Protein AF-A0A937Q836-F1 (afdb_monomer_lite)

Foldseek 3Di:
DDDQDQQDQPPVPPRHRNVVPVVVVVVPPDPPDPPPPPDDDPQDPLNVLLVVLVVCLVVVVLVVSLVSLVVCCVVPVLDLSSLQSNLSSCVSVLVLQRNLVSLVVSLVSLVVDPPHDPVNSVVSNVSSVVSVPPD

Secondary structure (DSSP, 8-state):
-PPPPTTSBPTTS-SSBGGGTHHHHHGGGS--------------HHHHHHHHHHHHHHTT-HHHHHHHHHHHHHH-TTSSHHHHHHHHHHHHTT-HHHHHHHHHHHHHHHHHSTT--HHHHHHHHHHHHHHHH--

Radius of gyration: 26.33 Å; chains: 1; bounding box: 64×58×45 Å

Sequence (135 aa):
MAKIGRNAPCPCGSGKKYKKCCLSSQQGNRPASVKKQRFIPVFTDLDQLSNSVVDLIKQKNLDEAEAVSRRLLAEYPDQIDGLNRLAMVYEARGEKRKAAEHYRKAYRFAMSNEGFDQASADWFLSEAKRMESEK

pLDDT: mean 88.6, std 14.24, range [50.81, 98.75]

Structure (mmCIF, N/CA/C/O backbone):
data_AF-A0A937Q836-F1
#
_entry.id   AF-A0A937Q836-F1
#
loop_
_atom_site.group_PDB
_atom_site.id
_atom_site.type_symbol
_atom_site.label_atom_id
_atom_site.label_alt_id
_atom_site.label_comp_id
_atom_site.label_asym_id
_atom_site.label_entity_id
_atom_site.label_seq_id
_atom_site.pdbx_PDB_ins_code
_atom_site.Cartn_x
_atom_site.Cartn_y
_atom_site.Cart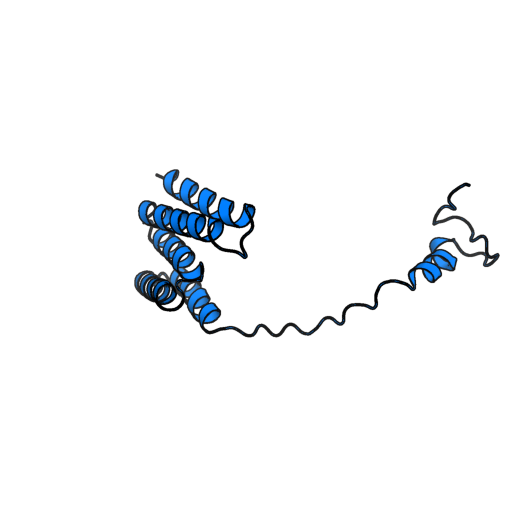n_z
_atom_site.occupancy
_atom_site.B_iso_or_equiv
_atom_site.auth_seq_id
_atom_site.auth_comp_id
_atom_site.auth_asym_id
_atom_site.auth_atom_id
_atom_site.pdbx_PDB_model_num
ATOM 1 N N . MET A 1 1 ? 47.262 31.375 -7.398 1.00 50.81 1 MET A N 1
ATOM 2 C CA . MET A 1 1 ? 46.746 32.108 -8.582 1.00 50.81 1 MET A CA 1
ATOM 3 C C . MET A 1 1 ? 45.316 32.559 -8.308 1.00 50.81 1 MET A C 1
ATOM 5 O O . MET A 1 1 ? 44.511 31.745 -7.868 1.00 50.81 1 MET A O 1
ATOM 9 N N . ALA A 1 2 ? 45.014 33.849 -8.480 1.00 59.31 2 ALA A N 1
ATOM 10 C CA . ALA A 1 2 ? 43.705 34.421 -8.155 1.00 59.31 2 ALA A CA 1
ATOM 11 C C . ALA A 1 2 ? 42.621 33.929 -9.132 1.00 59.31 2 ALA A C 1
ATOM 13 O O . ALA A 1 2 ? 42.798 33.994 -10.348 1.00 59.31 2 ALA A O 1
ATOM 14 N N . LYS A 1 3 ? 41.491 33.432 -8.614 1.00 72.12 3 LYS A N 1
ATOM 15 C CA . LYS A 1 3 ? 40.339 33.048 -9.443 1.00 72.12 3 LYS A CA 1
ATOM 16 C C . LYS A 1 3 ? 39.704 34.315 -10.021 1.00 72.12 3 LYS A C 1
ATOM 18 O O . LYS A 1 3 ? 39.239 35.168 -9.269 1.00 72.12 3 LYS A O 1
ATOM 23 N N . ILE A 1 4 ? 39.659 34.431 -11.348 1.00 80.62 4 ILE A N 1
ATOM 24 C CA . ILE A 1 4 ? 38.979 35.539 -12.031 1.00 80.62 4 ILE A CA 1
ATOM 25 C C . ILE A 1 4 ? 37.491 35.519 -11.667 1.00 80.62 4 ILE A C 1
ATOM 27 O O . ILE A 1 4 ? 36.786 34.529 -11.881 1.00 80.62 4 ILE A O 1
ATOM 31 N N . GLY A 1 5 ? 37.003 36.628 -11.109 1.00 83.88 5 GLY A N 1
ATOM 32 C CA . GLY A 1 5 ? 35.599 36.782 -10.745 1.00 83.88 5 GLY A CA 1
ATOM 33 C C . GLY A 1 5 ? 34.688 36.736 -11.976 1.00 83.88 5 GLY A C 1
ATOM 34 O O . GLY A 1 5 ? 34.972 37.346 -13.003 1.00 83.88 5 GLY A O 1
ATOM 35 N N . ARG A 1 6 ? 33.535 36.063 -11.873 1.00 86.25 6 ARG A N 1
ATOM 36 C CA . ARG A 1 6 ? 32.574 35.880 -12.986 1.00 86.25 6 ARG A CA 1
ATOM 37 C C . ARG A 1 6 ? 32.145 37.184 -13.680 1.00 86.25 6 ARG A C 1
ATOM 39 O O . ARG A 1 6 ? 31.827 37.169 -14.867 1.00 86.25 6 ARG A O 1
ATOM 46 N N . ASN A 1 7 ? 32.100 38.302 -12.960 1.00 88.19 7 ASN A N 1
ATOM 47 C CA . ASN A 1 7 ? 31.702 39.603 -13.507 1.00 88.19 7 ASN A CA 1
ATOM 48 C C . ASN A 1 7 ? 32.885 40.488 -13.940 1.00 88.19 7 ASN A C 1
ATOM 50 O O . ASN A 1 7 ? 32.631 41.564 -14.477 1.00 88.19 7 ASN A O 1
ATOM 54 N N . ALA A 1 8 ? 34.131 40.055 -13.718 1.00 90.88 8 ALA A N 1
ATOM 55 C CA . ALA A 1 8 ? 35.330 40.806 -14.084 1.00 90.88 8 ALA A CA 1
ATOM 56 C C . ALA A 1 8 ? 35.498 40.895 -15.615 1.00 90.88 8 ALA A C 1
ATOM 58 O O . ALA A 1 8 ? 34.926 40.061 -16.330 1.00 90.88 8 ALA A O 1
ATOM 59 N N . PRO A 1 9 ? 36.264 41.873 -16.134 1.00 90.12 9 PRO A N 1
ATOM 60 C CA . PRO A 1 9 ? 36.644 41.919 -17.544 1.00 90.12 9 PRO A CA 1
ATOM 61 C C . PRO A 1 9 ? 37.326 40.615 -17.966 1.00 90.12 9 PRO A C 1
ATOM 63 O O . PRO A 1 9 ? 38.126 40.046 -17.224 1.00 90.12 9 PRO A O 1
ATOM 66 N N . CYS A 1 10 ? 36.973 40.107 -19.143 1.00 90.12 10 CYS A N 1
ATOM 67 C CA . CYS A 1 10 ? 37.512 38.849 -19.638 1.00 90.12 10 CYS A CA 1
ATOM 68 C C . CYS A 1 10 ? 38.978 39.031 -20.075 1.00 90.12 10 CYS A C 1
ATOM 70 O O . CYS A 1 10 ? 39.246 39.921 -20.885 1.00 90.12 10 CYS A O 1
ATOM 72 N N . PRO A 1 11 ? 39.917 38.177 -19.621 1.00 88.81 11 PRO A N 1
ATOM 73 C CA . PRO A 1 11 ? 41.346 38.332 -19.916 1.00 88.81 11 PRO A CA 1
ATOM 74 C C . PRO A 1 11 ? 41.702 38.067 -21.387 1.00 88.81 11 PRO A C 1
ATOM 76 O O . PRO A 1 11 ? 42.812 38.356 -21.806 1.00 88.81 11 PRO A O 1
ATOM 79 N N . CYS A 1 12 ? 40.772 37.547 -22.194 1.00 88.12 12 CYS A N 1
ATOM 80 C CA . CYS A 1 12 ? 40.982 37.305 -23.623 1.00 88.12 12 CYS A CA 1
ATOM 81 C C . CYS A 1 12 ? 40.919 38.581 -24.489 1.00 88.12 12 CYS A C 1
ATOM 83 O O . CYS A 1 12 ? 40.817 38.480 -25.707 1.00 88.12 12 CYS A O 1
ATOM 85 N N . GLY A 1 13 ? 40.858 39.771 -23.878 1.00 83.69 13 GLY A N 1
ATOM 86 C CA . GLY A 1 13 ? 40.830 41.052 -24.593 1.00 83.69 13 GLY A CA 1
ATOM 87 C C . GLY A 1 13 ? 39.496 41.405 -25.260 1.00 83.69 13 GLY A C 1
ATOM 88 O O . GLY A 1 13 ? 39.407 42.403 -25.961 1.00 83.69 13 GLY A O 1
ATOM 89 N N . SER A 1 14 ? 38.426 40.637 -25.031 1.00 85.50 14 SER A N 1
ATOM 90 C CA . SER A 1 14 ? 37.138 40.844 -25.719 1.00 85.50 14 SER A CA 1
ATOM 91 C C . SER A 1 14 ? 36.311 42.036 -25.217 1.00 85.50 14 SER A C 1
ATOM 93 O O . SER A 1 14 ? 35.229 42.289 -25.744 1.00 85.50 14 SER A O 1
ATOM 95 N N . GLY A 1 15 ? 36.736 42.703 -24.139 1.00 85.31 15 GLY A N 1
ATOM 96 C CA . GLY A 1 15 ? 35.987 43.784 -23.481 1.00 85.31 15 GLY A CA 1
ATOM 97 C C . GLY A 1 15 ? 34.705 43.347 -22.749 1.00 85.31 15 GLY A C 1
ATOM 98 O O . GLY A 1 15 ? 34.057 44.159 -22.092 1.00 85.31 15 GLY A O 1
ATOM 99 N N . LYS A 1 16 ? 34.318 42.064 -22.814 1.00 88.69 16 LYS A N 1
ATOM 100 C CA . LYS A 1 16 ? 33.102 41.518 -22.176 1.00 88.69 16 LYS A CA 1
ATOM 101 C C . LYS A 1 16 ? 33.385 41.018 -20.752 1.00 88.69 16 LYS A C 1
ATOM 103 O O . LYS A 1 16 ? 34.518 40.694 -20.410 1.00 88.69 16 LYS A O 1
ATOM 108 N N . LYS A 1 17 ? 32.342 40.874 -19.919 1.00 89.62 17 LYS A N 1
ATOM 109 C CA . LYS A 1 17 ? 32.447 40.205 -18.601 1.00 89.62 17 LYS A CA 1
ATOM 110 C C . LYS A 1 17 ? 32.800 38.720 -18.777 1.00 89.62 17 LYS A C 1
ATOM 112 O O . LYS A 1 17 ? 32.216 38.067 -19.643 1.00 89.62 17 LYS A O 1
ATOM 117 N N . TYR A 1 18 ? 33.656 38.166 -17.915 1.00 89.69 18 TYR A N 1
ATOM 118 C CA . TYR A 1 18 ? 34.170 36.790 -18.000 1.00 89.69 18 TYR A CA 1
ATOM 119 C C . TYR A 1 18 ? 33.057 35.736 -18.153 1.00 89.69 18 TYR A C 1
ATOM 121 O O . TYR A 1 18 ? 33.131 34.882 -19.038 1.00 89.69 18 TYR A O 1
ATOM 129 N N . LYS A 1 19 ? 31.955 35.857 -17.392 1.00 87.12 19 LYS A N 1
ATOM 130 C CA . LYS A 1 19 ? 30.789 34.955 -17.481 1.00 87.12 19 LYS A CA 1
ATOM 131 C C . LYS A 1 19 ? 30.079 34.936 -18.835 1.00 87.12 19 LYS A C 1
ATOM 133 O O . LYS A 1 19 ? 29.424 33.953 -19.144 1.00 87.12 19 LYS A O 1
ATOM 138 N N . LYS A 1 20 ? 30.169 36.022 -19.609 1.00 86.62 20 LYS A N 1
ATOM 139 C CA . LYS A 1 20 ? 29.522 36.178 -20.925 1.00 86.62 20 LYS A CA 1
ATOM 140 C C . LYS A 1 20 ? 30.488 35.931 -22.090 1.00 86.62 20 LYS A C 1
ATOM 142 O O . LYS A 1 20 ? 30.141 36.196 -23.235 1.00 86.62 20 LYS A O 1
ATOM 147 N N . CYS A 1 21 ? 31.711 35.499 -21.800 1.00 89.56 21 CYS A N 1
ATOM 148 C CA . CYS A 1 21 ? 32.746 35.258 -22.794 1.00 89.56 21 CYS A CA 1
ATOM 149 C C . CYS A 1 21 ? 33.359 33.876 -22.543 1.00 89.56 21 CYS A C 1
ATOM 151 O O . CYS A 1 21 ? 32.638 32.883 -22.628 1.00 89.56 21 CYS A O 1
ATOM 153 N N . CYS A 1 22 ? 34.638 33.797 -22.171 1.00 86.56 22 CYS A N 1
ATOM 154 C CA . CYS A 1 22 ? 35.358 32.531 -22.045 1.00 86.56 22 CYS A CA 1
ATOM 155 C C . CYS A 1 22 ? 34.701 31.530 -21.088 1.00 86.56 22 CYS A C 1
ATOM 157 O O . CYS A 1 22 ? 34.713 30.339 -21.378 1.00 86.56 22 CYS A O 1
ATOM 159 N N . LEU A 1 23 ? 34.067 31.973 -19.995 1.00 82.06 23 LEU A N 1
ATOM 160 C CA . LEU A 1 23 ? 33.384 31.043 -19.091 1.00 82.06 23 LEU A CA 1
ATOM 161 C C . LEU A 1 23 ? 32.156 30.392 -19.748 1.00 82.06 23 LEU A C 1
ATOM 163 O O . LEU A 1 23 ? 31.862 29.235 -19.473 1.00 82.06 23 LEU A O 1
ATOM 167 N N . SER A 1 24 ? 31.419 31.119 -20.593 1.00 74.31 24 SER A N 1
ATOM 168 C CA . SER A 1 24 ? 30.261 30.570 -21.313 1.00 74.31 24 SER A CA 1
ATOM 169 C C . SER A 1 24 ? 30.703 29.623 -22.427 1.00 74.31 24 SER A C 1
ATOM 171 O O . SER A 1 24 ? 30.046 28.616 -22.660 1.00 74.31 24 SER A O 1
ATOM 173 N N . SER A 1 25 ? 31.842 29.905 -23.066 1.00 66.75 25 SER A N 1
ATOM 174 C CA . SER A 1 25 ? 32.451 29.018 -24.065 1.00 66.75 25 SER A CA 1
ATOM 175 C C . SER A 1 25 ? 33.009 27.732 -23.443 1.00 66.75 25 SER A C 1
ATOM 177 O O . SER A 1 25 ? 32.901 26.670 -24.042 1.00 66.75 25 SER A O 1
ATOM 179 N N . GLN A 1 26 ? 33.528 27.791 -22.211 1.00 66.50 26 GLN A N 1
ATOM 180 C CA . GLN A 1 26 ? 33.973 26.608 -21.456 1.00 66.50 26 GLN A CA 1
ATOM 181 C C . GLN A 1 26 ? 32.812 25.727 -20.958 1.00 66.50 26 GLN A C 1
ATOM 183 O O . GLN A 1 26 ? 33.012 24.555 -20.658 1.00 66.50 26 GLN A O 1
ATOM 188 N N . GLN A 1 27 ? 31.586 26.258 -20.900 1.00 60.12 27 GLN A N 1
ATOM 189 C CA . GLN A 1 27 ? 30.378 25.495 -20.551 1.00 60.12 27 GLN A CA 1
ATOM 190 C C . GLN A 1 27 ? 29.814 24.676 -21.728 1.00 60.12 27 GLN A C 1
ATOM 192 O O . GLN A 1 27 ? 28.790 24.012 -21.572 1.00 60.12 27 GLN A O 1
ATOM 197 N N . GLY A 1 28 ? 30.488 24.684 -22.887 1.00 53.97 28 GLY A N 1
ATOM 198 C CA . GLY A 1 28 ? 30.141 23.884 -24.066 1.00 53.97 28 GLY A CA 1
ATOM 199 C C . GLY A 1 28 ? 30.326 22.370 -23.903 1.00 53.97 28 GLY A C 1
ATOM 200 O O . GLY A 1 28 ? 29.978 21.634 -24.815 1.00 53.97 28 GLY A O 1
ATOM 201 N N . ASN A 1 29 ? 30.821 21.901 -22.751 1.00 55.41 29 ASN A N 1
ATOM 202 C CA . ASN A 1 29 ? 30.945 20.479 -22.426 1.00 55.41 29 ASN A CA 1
ATOM 203 C C . ASN A 1 29 ? 29.935 20.037 -21.349 1.00 55.41 29 ASN A C 1
ATOM 205 O O . ASN A 1 29 ? 30.272 19.319 -20.409 1.00 55.41 29 ASN A O 1
ATOM 209 N N . ARG A 1 30 ? 28.682 20.504 -21.441 1.00 57.75 30 ARG A N 1
ATOM 210 C CA . ARG A 1 30 ? 27.574 19.795 -20.783 1.00 57.75 30 ARG A CA 1
ATOM 211 C C . ARG A 1 30 ? 27.370 18.501 -21.575 1.00 57.75 30 ARG A C 1
ATOM 213 O O . ARG A 1 30 ? 27.275 18.612 -22.799 1.00 57.75 30 ARG A O 1
ATOM 220 N N . PRO A 1 31 ? 27.296 17.312 -20.942 1.00 56.50 31 PRO A N 1
ATOM 221 C CA . PRO A 1 31 ? 26.890 16.116 -21.668 1.00 56.50 31 PRO A CA 1
ATOM 222 C C . PRO A 1 31 ? 25.601 16.461 -22.408 1.00 56.50 31 PRO A C 1
ATOM 224 O O . PRO A 1 31 ? 24.718 17.108 -21.830 1.00 56.50 31 PRO A O 1
ATOM 227 N N . ALA A 1 32 ? 25.578 16.147 -23.706 1.00 58.31 32 ALA A N 1
ATOM 228 C CA . ALA A 1 32 ? 24.487 16.479 -24.606 1.00 58.31 32 ALA A CA 1
ATOM 229 C C . ALA A 1 32 ? 23.159 16.255 -23.885 1.00 58.31 32 ALA A C 1
ATOM 231 O O . ALA A 1 32 ? 22.962 15.192 -23.296 1.00 58.31 32 ALA A O 1
ATOM 232 N N . SER A 1 33 ? 22.302 17.281 -23.881 1.00 61.09 33 SER A N 1
ATOM 233 C CA . SER A 1 33 ? 20.947 17.229 -23.340 1.00 61.09 33 SER A CA 1
ATOM 234 C C . SER A 1 33 ? 20.359 15.850 -23.614 1.00 61.09 33 SER A C 1
ATOM 236 O O . SER A 1 33 ? 20.109 15.529 -24.778 1.00 61.09 33 SER A O 1
ATOM 238 N N . VAL A 1 34 ? 20.204 15.027 -22.569 1.00 60.19 34 VAL A N 1
ATOM 239 C CA . VAL A 1 34 ? 19.541 13.726 -22.678 1.00 60.19 34 VAL A CA 1
ATOM 240 C C . VAL A 1 34 ? 18.232 14.025 -23.386 1.00 60.19 34 VAL A C 1
ATOM 242 O O . VAL A 1 34 ? 17.439 14.830 -22.885 1.00 60.19 34 VAL A O 1
ATOM 245 N N . LYS A 1 35 ? 18.060 13.502 -24.609 1.00 58.38 35 LYS A N 1
ATOM 246 C CA . LYS A 1 35 ? 16.809 13.665 -25.351 1.00 58.38 35 LYS A CA 1
ATOM 247 C C . LYS A 1 35 ? 15.726 13.264 -24.361 1.00 58.38 35 LYS A C 1
ATOM 249 O O . LYS A 1 35 ? 15.771 12.136 -23.880 1.00 58.38 35 LYS A O 1
ATOM 254 N N . LYS A 1 36 ? 14.825 14.185 -23.994 1.00 55.06 36 LYS A N 1
ATOM 255 C CA . LYS A 1 36 ? 13.659 13.859 -23.167 1.00 55.06 36 LYS A CA 1
ATOM 256 C C . LYS A 1 36 ? 12.866 12.832 -23.966 1.00 55.06 36 LYS A C 1
ATOM 258 O O . LYS A 1 36 ? 12.059 13.206 -24.815 1.00 55.06 36 LYS A O 1
ATOM 263 N N . GLN A 1 37 ? 13.182 11.553 -23.785 1.00 55.06 37 GLN A N 1
ATOM 264 C CA . GLN A 1 37 ? 12.404 10.471 -24.345 1.00 55.06 37 GLN A CA 1
ATOM 265 C C . GLN A 1 37 ? 10.993 10.684 -23.829 1.00 55.06 37 GLN A C 1
ATOM 267 O O . GLN A 1 37 ? 10.772 10.940 -22.645 1.00 55.06 37 GLN A O 1
ATOM 272 N N . ARG A 1 38 ? 10.052 10.691 -24.766 1.00 54.56 38 ARG A N 1
ATOM 273 C CA . ARG A 1 38 ? 8.635 10.808 -24.473 1.00 54.56 38 ARG A CA 1
ATOM 274 C C . ARG A 1 38 ? 8.283 9.551 -23.682 1.00 54.56 38 ARG A C 1
ATOM 276 O O . ARG A 1 38 ? 8.196 8.476 -24.263 1.00 54.56 38 ARG A O 1
ATOM 283 N N . PHE A 1 39 ? 8.216 9.672 -22.361 1.00 61.44 39 PHE A N 1
ATOM 284 C CA . PHE A 1 39 ? 7.824 8.577 -21.488 1.00 61.44 39 PHE A CA 1
ATOM 285 C C . PHE A 1 39 ? 6.351 8.290 -21.767 1.00 61.44 39 PHE A C 1
ATOM 287 O O . PHE A 1 39 ? 5.484 9.097 -21.435 1.00 61.44 39 PHE A O 1
ATOM 294 N N . ILE A 1 40 ? 6.091 7.197 -22.477 1.00 57.03 40 ILE A N 1
ATOM 295 C CA . ILE A 1 40 ? 4.750 6.655 -22.656 1.00 57.03 40 ILE A CA 1
ATOM 296 C C . ILE A 1 40 ? 4.618 5.615 -21.544 1.00 57.03 40 ILE A C 1
ATOM 298 O O . ILE A 1 40 ? 5.302 4.593 -21.631 1.00 57.03 40 ILE A O 1
ATOM 302 N N . PRO A 1 41 ? 3.841 5.871 -20.478 1.00 57.56 41 PRO A N 1
ATOM 303 C CA . PRO A 1 41 ? 3.619 4.858 -19.460 1.00 57.56 41 PRO A CA 1
ATOM 304 C C . PRO A 1 41 ? 2.907 3.677 -20.121 1.00 57.56 41 PRO A C 1
ATOM 306 O O . PRO A 1 41 ? 1.777 3.805 -20.595 1.00 57.56 41 PRO A O 1
ATOM 309 N N . VAL A 1 42 ? 3.592 2.540 -20.203 1.00 56.03 42 VAL A N 1
ATOM 310 C CA . VAL A 1 42 ? 2.950 1.265 -20.507 1.00 56.03 42 VAL A CA 1
ATOM 311 C C . VAL A 1 42 ? 2.298 0.836 -19.203 1.00 56.03 42 VAL A C 1
ATOM 313 O O . VAL A 1 42 ? 2.992 0.397 -18.294 1.00 56.03 42 VAL A O 1
ATOM 316 N N . PHE A 1 43 ? 0.989 1.051 -19.081 1.00 66.50 43 PHE A N 1
ATOM 317 C CA . PHE A 1 43 ? 0.239 0.530 -17.944 1.00 66.50 43 PHE A CA 1
ATOM 318 C C . PHE A 1 43 ? 0.185 -0.987 -18.075 1.00 66.50 43 PHE A C 1
ATOM 320 O O . PHE A 1 43 ? -0.377 -1.504 -19.042 1.00 66.50 43 PHE A O 1
ATOM 327 N N . THR A 1 44 ? 0.805 -1.678 -17.129 1.00 86.19 44 THR A N 1
ATOM 328 C CA . THR A 1 44 ? 0.701 -3.131 -17.005 1.00 86.19 44 THR A CA 1
ATOM 329 C C . THR A 1 44 ? -0.663 -3.509 -16.423 1.00 86.19 44 THR A C 1
ATOM 331 O O . THR A 1 44 ? -1.347 -2.675 -15.821 1.00 86.19 44 THR A O 1
ATOM 334 N N . ASP A 1 45 ? -1.061 -4.774 -16.561 1.00 89.56 45 ASP A N 1
ATOM 335 C CA . ASP A 1 45 ? -2.287 -5.286 -15.929 1.00 89.56 45 ASP A CA 1
ATOM 336 C C . ASP A 1 45 ? -2.257 -5.094 -14.398 1.00 89.56 45 ASP A C 1
ATOM 338 O O . ASP A 1 45 ? -3.275 -4.764 -13.787 1.00 89.56 45 ASP A O 1
ATOM 342 N N . LEU A 1 46 ? -1.066 -5.194 -13.789 1.00 92.75 46 LEU A N 1
ATOM 343 C CA . LEU A 1 46 ? -0.832 -4.889 -12.377 1.00 92.75 46 LEU A CA 1
ATOM 344 C C . LEU A 1 46 ? -1.178 -3.431 -12.047 1.00 92.75 46 LEU A C 1
ATOM 346 O O . LEU A 1 46 ? -1.910 -3.182 -11.089 1.00 92.75 46 LEU A O 1
ATOM 350 N N . ASP A 1 47 ? -0.692 -2.470 -12.842 1.00 93.50 47 ASP A N 1
ATOM 351 C CA . ASP A 1 47 ? -0.973 -1.045 -12.625 1.00 93.50 47 ASP A CA 1
ATOM 352 C C . ASP A 1 47 ? -2.475 -0.765 -12.703 1.00 93.50 47 ASP A C 1
ATOM 354 O O . ASP A 1 47 ? -3.018 -0.009 -11.896 1.00 93.50 47 ASP A O 1
ATOM 358 N N . GLN A 1 48 ? -3.164 -1.382 -13.666 1.00 93.81 48 GLN A N 1
ATOM 359 C CA . GLN A 1 48 ? -4.603 -1.210 -13.847 1.00 93.81 48 GLN A CA 1
ATOM 360 C C . GLN A 1 48 ? -5.392 -1.769 -12.659 1.00 93.81 48 GLN A C 1
ATOM 362 O O . GLN A 1 48 ? -6.243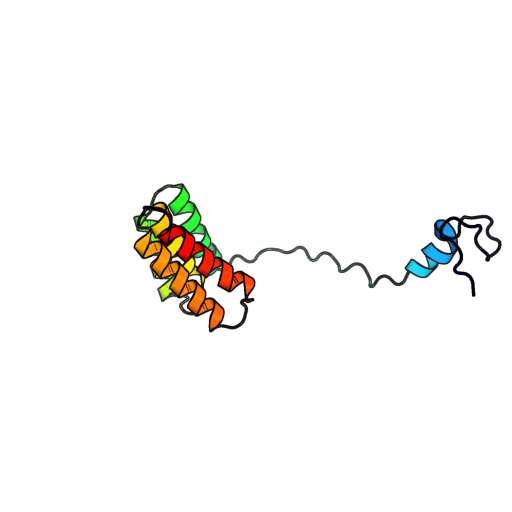 -1.064 -12.114 1.00 93.81 48 GLN A O 1
ATOM 367 N N . LEU A 1 49 ? -5.076 -2.990 -12.215 1.00 95.44 49 LEU A N 1
ATOM 368 C CA . LEU A 1 49 ? -5.709 -3.609 -11.046 1.00 95.44 49 LEU A CA 1
ATOM 369 C C . LEU A 1 49 ? -5.413 -2.835 -9.757 1.00 95.44 49 LEU A C 1
ATOM 371 O O . LEU A 1 49 ? -6.304 -2.590 -8.944 1.00 95.44 49 LEU A O 1
ATOM 375 N N . SER A 1 50 ? -4.165 -2.413 -9.565 1.00 97.00 50 SER A N 1
ATOM 376 C CA . SER A 1 50 ? -3.754 -1.632 -8.398 1.00 97.00 50 SER A CA 1
ATOM 377 C C . SER A 1 50 ? -4.471 -0.278 -8.361 1.00 97.00 50 SER A C 1
ATOM 379 O O . SER A 1 50 ? -4.984 0.121 -7.312 1.00 97.00 50 SER A O 1
ATOM 381 N N . ASN A 1 51 ? -4.580 0.412 -9.499 1.00 96.56 51 ASN A N 1
ATOM 382 C CA . ASN A 1 51 ? -5.293 1.687 -9.589 1.00 96.56 51 ASN A CA 1
ATOM 383 C C . ASN A 1 51 ? -6.809 1.530 -9.409 1.00 96.56 51 ASN A C 1
ATOM 385 O O . ASN A 1 51 ? -7.422 2.375 -8.751 1.00 96.56 51 ASN A O 1
ATOM 389 N N . SER A 1 52 ? -7.415 0.441 -9.898 1.00 97.69 52 SER A N 1
ATOM 390 C CA . SER A 1 52 ? -8.857 0.225 -9.735 1.00 97.69 52 SER A CA 1
ATOM 391 C C . SER A 1 52 ? -9.256 0.090 -8.264 1.00 97.69 52 SER A C 1
ATOM 393 O O . SER A 1 52 ? -10.304 0.599 -7.877 1.00 97.69 52 SER A O 1
ATOM 395 N N . VAL A 1 53 ? -8.410 -0.504 -7.409 1.00 98.44 53 VAL A N 1
ATOM 396 C CA . VAL A 1 53 ? -8.660 -0.533 -5.954 1.00 98.44 53 VAL A CA 1
ATOM 397 C C . VAL A 1 53 ? -8.781 0.880 -5.385 1.00 98.44 53 VAL A C 1
ATOM 399 O O . VAL A 1 53 ? -9.688 1.157 -4.600 1.00 98.44 53 VAL A O 1
ATOM 402 N N . VAL A 1 54 ? -7.887 1.789 -5.778 1.00 98.19 54 VAL A N 1
ATOM 403 C CA . VAL A 1 54 ? -7.903 3.177 -5.291 1.00 98.19 54 VAL A CA 1
ATOM 404 C C . VAL A 1 54 ? -9.199 3.874 -5.695 1.00 98.19 54 VAL A C 1
ATOM 406 O O . VAL A 1 54 ? -9.796 4.590 -4.888 1.00 98.19 54 VAL A O 1
ATOM 409 N N . ASP A 1 55 ? -9.659 3.651 -6.923 1.00 98.31 55 ASP A N 1
ATOM 410 C CA . ASP A 1 55 ? -10.904 4.241 -7.408 1.00 98.31 55 ASP A CA 1
ATOM 411 C C . ASP A 1 55 ? -12.144 3.625 -6.749 1.00 98.31 55 ASP A C 1
ATOM 413 O O . ASP A 1 55 ? -13.093 4.355 -6.455 1.00 98.31 55 ASP A O 1
ATOM 417 N N . LEU A 1 56 ? -12.123 2.330 -6.425 1.00 98.69 56 LEU A N 1
ATOM 418 C CA . LEU A 1 56 ? -13.183 1.668 -5.657 1.00 98.69 56 LEU A CA 1
ATOM 419 C C . LEU A 1 56 ? -13.262 2.192 -4.215 1.00 98.69 56 LEU A C 1
ATOM 421 O O . LEU A 1 56 ? -14.360 2.440 -3.715 1.00 98.69 56 LEU A O 1
ATOM 425 N N . ILE A 1 57 ? -12.119 2.449 -3.565 1.00 98.50 57 ILE A N 1
ATOM 426 C CA . ILE A 1 57 ? -12.076 3.083 -2.236 1.00 98.50 57 ILE A CA 1
ATOM 427 C C . ILE A 1 57 ? -12.722 4.472 -2.278 1.00 98.50 57 ILE A C 1
ATOM 429 O O . ILE A 1 57 ? -13.559 4.783 -1.429 1.00 98.50 57 ILE A O 1
ATOM 433 N N . LYS A 1 58 ? -12.393 5.300 -3.282 1.00 98.19 58 LYS A N 1
ATOM 434 C CA . LYS A 1 58 ? -13.011 6.632 -3.454 1.00 98.19 58 LYS A CA 1
ATOM 435 C C . LYS A 1 58 ? -14.527 6.543 -3.633 1.00 98.19 58 LYS A C 1
ATOM 437 O O . LYS A 1 58 ? -15.253 7.393 -3.125 1.00 98.19 58 LYS A O 1
ATOM 442 N N . GLN A 1 59 ? -14.996 5.509 -4.328 1.00 98.06 59 GLN A N 1
ATOM 443 C CA . GLN A 1 59 ? -16.418 5.224 -4.535 1.00 98.06 59 GLN A CA 1
ATOM 444 C C . GLN A 1 59 ? -17.093 4.578 -3.313 1.00 98.06 59 GLN A C 1
ATOM 446 O O . GLN A 1 59 ? -18.305 4.397 -3.322 1.00 98.06 59 GLN A O 1
ATOM 451 N N . LYS A 1 60 ? -16.336 4.262 -2.251 1.00 97.75 60 LYS A N 1
ATOM 452 C CA . LYS A 1 60 ? -16.779 3.511 -1.064 1.00 97.75 60 LYS A CA 1
ATOM 453 C C . LYS A 1 60 ? -17.263 2.084 -1.360 1.00 97.75 60 LYS A C 1
ATOM 455 O O . LYS A 1 60 ? -17.901 1.467 -0.508 1.00 97.75 60 LYS A O 1
ATOM 460 N N . ASN A 1 61 ? -16.886 1.521 -2.507 1.00 98.50 61 ASN A N 1
ATOM 461 C CA . ASN A 1 61 ? -17.145 0.124 -2.866 1.00 98.50 61 ASN A CA 1
ATOM 462 C C . ASN A 1 61 ? -16.083 -0.784 -2.226 1.00 98.50 61 ASN A C 1
ATOM 464 O O . ASN A 1 61 ? -15.240 -1.373 -2.902 1.00 98.50 61 ASN A O 1
ATOM 468 N N . LEU A 1 62 ? -16.082 -0.850 -0.892 1.00 98.56 62 LEU A N 1
ATOM 469 C CA . LEU A 1 62 ? -14.983 -1.450 -0.126 1.00 98.56 62 LEU A CA 1
ATOM 470 C C . LEU A 1 62 ? -14.890 -2.974 -0.272 1.00 98.56 62 LEU A C 1
ATOM 472 O O . LEU A 1 62 ? -13.791 -3.519 -0.224 1.00 98.56 62 LEU A O 1
ATOM 476 N N . ASP A 1 63 ? -16.010 -3.663 -0.484 1.00 98.56 63 ASP A N 1
ATOM 477 C CA . ASP A 1 63 ? -16.014 -5.122 -0.654 1.00 98.56 63 ASP A CA 1
ATOM 478 C C . ASP A 1 63 ? -15.409 -5.541 -1.996 1.00 98.56 63 ASP A C 1
ATOM 480 O O . ASP A 1 63 ? -14.606 -6.472 -2.062 1.00 98.56 63 ASP A O 1
ATOM 484 N N . GLU A 1 64 ? -15.720 -4.798 -3.058 1.00 98.38 64 GLU A N 1
ATOM 485 C CA . GLU A 1 64 ? -15.101 -4.993 -4.368 1.00 98.38 64 GLU A CA 1
ATOM 486 C C . GLU A 1 64 ? -13.615 -4.615 -4.330 1.00 98.38 64 GLU A C 1
ATOM 488 O O . GLU A 1 64 ? -12.770 -5.359 -4.830 1.00 98.38 64 GLU A O 1
ATOM 493 N N . ALA A 1 65 ? -13.270 -3.512 -3.655 1.00 98.69 65 ALA A N 1
ATOM 494 C CA . ALA A 1 65 ? -11.882 -3.107 -3.449 1.00 98.69 65 ALA A CA 1
ATOM 495 C C . ALA A 1 65 ? -11.072 -4.198 -2.724 1.00 98.69 65 ALA A C 1
ATOM 497 O O . ALA A 1 65 ? -9.938 -4.499 -3.111 1.00 98.69 65 ALA A O 1
ATOM 498 N N . GLU A 1 66 ? -11.655 -4.832 -1.701 1.00 98.62 66 GLU A N 1
ATOM 499 C CA . GLU A 1 66 ? -11.043 -5.963 -1.001 1.00 98.62 66 GLU A CA 1
ATOM 500 C C . GLU A 1 66 ? -10.868 -7.170 -1.929 1.00 98.62 66 GLU A C 1
ATOM 502 O O . GLU A 1 66 ? -9.792 -7.771 -1.945 1.00 98.62 66 GLU A O 1
ATOM 507 N N . ALA A 1 67 ? -11.886 -7.514 -2.724 1.00 98.56 67 ALA A N 1
ATOM 508 C CA . ALA A 1 67 ? -11.819 -8.632 -3.663 1.00 98.56 67 ALA A CA 1
ATOM 509 C C . ALA A 1 67 ? -10.694 -8.445 -4.694 1.00 98.56 67 ALA A C 1
ATOM 511 O O . ALA A 1 67 ? -9.884 -9.354 -4.895 1.00 98.56 67 ALA A O 1
ATOM 512 N N . VAL A 1 68 ? -10.576 -7.251 -5.282 1.00 98.44 68 VAL A N 1
ATOM 513 C CA . VAL A 1 68 ? -9.489 -6.927 -6.220 1.00 98.44 68 VAL A CA 1
ATOM 514 C C . VAL A 1 68 ? -8.129 -6.939 -5.516 1.00 98.44 68 VAL A C 1
ATOM 516 O O . VAL A 1 68 ? -7.163 -7.473 -6.055 1.00 98.44 68 VAL A O 1
ATOM 519 N N . SER A 1 69 ? -8.039 -6.442 -4.282 1.00 98.38 69 SER A N 1
ATOM 520 C CA . SER A 1 69 ? -6.786 -6.481 -3.512 1.00 98.38 69 SER A CA 1
ATOM 521 C C . SER A 1 69 ? -6.342 -7.915 -3.183 1.00 98.38 69 SER A C 1
ATOM 523 O O . SER A 1 69 ? -5.153 -8.229 -3.217 1.00 98.38 69 SER A O 1
ATOM 525 N N . ARG A 1 70 ? -7.289 -8.821 -2.907 1.00 98.12 70 ARG A N 1
ATOM 526 C CA . ARG A 1 70 ? -7.010 -10.258 -2.729 1.00 98.12 70 ARG A CA 1
ATOM 527 C C . ARG A 1 70 ? -6.571 -10.918 -4.030 1.00 98.12 70 ARG A C 1
ATOM 529 O O . ARG A 1 70 ? -5.680 -11.760 -4.000 1.00 98.12 70 ARG A O 1
ATOM 536 N N . ARG A 1 71 ? -7.162 -10.517 -5.156 1.00 97.69 71 ARG A N 1
ATOM 537 C CA . ARG A 1 71 ? -6.735 -10.955 -6.487 1.00 97.69 71 ARG A CA 1
ATOM 538 C C . ARG A 1 71 ? -5.299 -10.514 -6.780 1.00 97.69 71 ARG A C 1
ATOM 540 O O . ARG A 1 71 ? -4.510 -11.346 -7.207 1.00 97.69 71 ARG A O 1
ATOM 547 N N . LEU A 1 72 ? -4.935 -9.270 -6.456 1.00 97.56 72 LEU A N 1
ATOM 548 C CA . LEU A 1 72 ? -3.555 -8.781 -6.565 1.00 97.56 72 LEU A CA 1
ATOM 549 C C . LEU A 1 72 ? -2.570 -9.652 -5.774 1.00 97.56 72 LEU A C 1
ATOM 551 O O . LEU A 1 72 ? -1.536 -10.024 -6.310 1.00 97.56 72 LEU A O 1
ATOM 555 N N . LEU A 1 73 ? -2.907 -10.035 -4.538 1.00 96.12 73 LEU A N 1
ATOM 556 C CA . LEU A 1 73 ? -2.064 -10.940 -3.744 1.00 96.12 73 LEU A CA 1
ATOM 557 C C . LEU A 1 73 ? -1.932 -12.350 -4.328 1.00 96.12 73 LEU A C 1
ATOM 559 O O . LEU A 1 73 ? -0.929 -13.013 -4.079 1.00 96.12 73 LEU A O 1
ATOM 563 N N . ALA A 1 74 ? -2.957 -12.832 -5.029 1.00 96.06 74 ALA A N 1
ATOM 564 C CA . ALA A 1 74 ? -2.957 -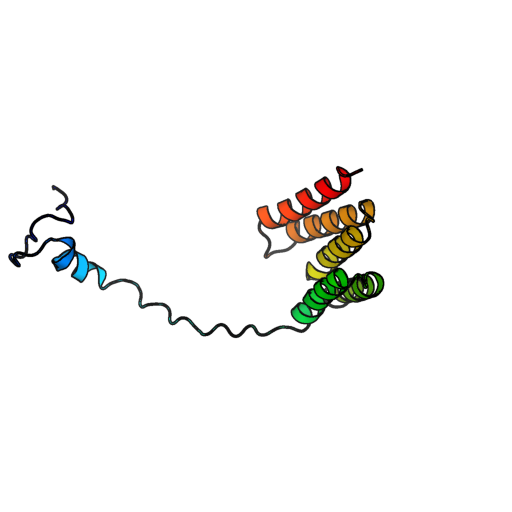14.167 -5.614 1.00 96.06 74 ALA A CA 1
ATOM 565 C C . ALA A 1 74 ? -2.209 -14.209 -6.955 1.00 96.06 74 ALA A C 1
ATOM 567 O O . ALA A 1 74 ? -1.478 -15.162 -7.210 1.00 96.06 74 ALA A O 1
ATOM 568 N N . GLU A 1 75 ? -2.397 -13.193 -7.801 1.00 95.25 75 GLU A N 1
ATOM 569 C CA . GLU A 1 75 ? -1.808 -13.123 -9.146 1.00 95.25 75 GLU A CA 1
ATOM 570 C C . GLU A 1 75 ? -0.385 -12.553 -9.141 1.00 95.25 75 GLU A C 1
ATOM 572 O O . GLU A 1 75 ? 0.427 -12.958 -9.967 1.00 95.25 75 GLU A O 1
ATOM 577 N N . TYR A 1 76 ? -0.070 -11.667 -8.190 1.00 95.88 76 TYR A N 1
ATOM 578 C CA . TYR A 1 76 ? 1.224 -10.986 -8.078 1.00 95.88 76 TYR A CA 1
ATOM 579 C C . TYR A 1 76 ? 1.786 -11.093 -6.646 1.00 95.88 76 TYR A C 1
ATOM 581 O O . TYR A 1 76 ? 1.925 -10.084 -5.948 1.00 95.88 76 TYR A O 1
ATOM 589 N N . PRO A 1 77 ? 2.074 -12.313 -6.151 1.00 95.06 77 PRO A N 1
ATOM 590 C CA . PRO A 1 77 ? 2.544 -12.527 -4.777 1.00 95.06 77 PRO A CA 1
ATOM 591 C C . PRO A 1 77 ? 3.944 -11.947 -4.503 1.00 95.06 77 PRO A C 1
ATOM 593 O O . PRO A 1 77 ? 4.324 -11.770 -3.345 1.00 95.06 77 PRO A O 1
ATOM 596 N N . ASP A 1 78 ? 4.707 -11.666 -5.556 1.00 92.56 78 ASP A N 1
ATOM 597 C CA . ASP A 1 78 ? 6.016 -11.011 -5.567 1.00 92.56 78 ASP A CA 1
ATOM 598 C C . ASP A 1 78 ? 5.922 -9.480 -5.673 1.00 92.56 78 ASP A C 1
ATOM 600 O O . ASP A 1 78 ? 6.942 -8.796 -5.727 1.00 92.56 78 ASP A O 1
ATOM 604 N N . GLN A 1 79 ? 4.710 -8.923 -5.654 1.00 94.81 79 GLN A N 1
ATOM 605 C CA . GLN A 1 79 ? 4.474 -7.487 -5.690 1.00 94.81 79 GLN A CA 1
ATOM 606 C C . GLN A 1 79 ? 3.861 -7.002 -4.376 1.00 94.81 79 GLN A C 1
ATOM 608 O O . GLN A 1 79 ? 2.968 -7.616 -3.788 1.00 94.81 79 GLN A O 1
ATOM 613 N N . ILE A 1 80 ? 4.309 -5.833 -3.916 1.00 96.81 80 ILE A N 1
ATOM 614 C CA . ILE A 1 80 ? 3.836 -5.245 -2.656 1.00 96.81 80 ILE A CA 1
ATOM 615 C C . ILE A 1 80 ? 2.390 -4.727 -2.741 1.00 96.81 80 ILE A C 1
ATOM 617 O O . ILE A 1 80 ? 1.731 -4.545 -1.712 1.00 96.81 80 ILE A O 1
ATOM 621 N N . ASP A 1 81 ? 1.894 -4.492 -3.960 1.00 96.69 81 ASP A N 1
ATOM 622 C CA . ASP A 1 81 ? 0.602 -3.877 -4.25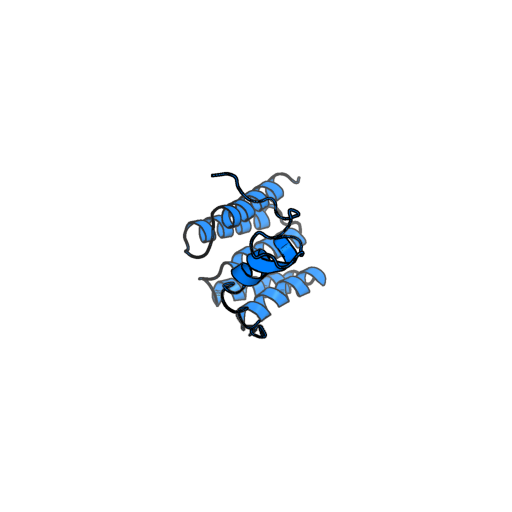6 1.00 96.69 81 ASP A CA 1
ATOM 623 C C . ASP A 1 81 ? -0.545 -4.523 -3.491 1.00 96.69 81 ASP A C 1
ATOM 625 O O . ASP A 1 81 ? -1.277 -3.819 -2.804 1.00 96.69 81 ASP A O 1
ATOM 629 N N . GLY A 1 82 ? -0.683 -5.850 -3.528 1.00 97.44 82 GLY A N 1
ATOM 630 C CA . GLY A 1 82 ? -1.798 -6.524 -2.861 1.00 97.44 82 GLY A CA 1
ATOM 631 C C . GLY A 1 82 ? -1.836 -6.280 -1.344 1.00 97.44 82 GLY A C 1
ATOM 632 O O . GLY A 1 82 ? -2.908 -6.053 -0.777 1.00 97.44 82 GLY A O 1
ATOM 633 N N . LEU A 1 83 ? -0.670 -6.254 -0.683 1.00 98.31 83 LEU A N 1
ATOM 634 C CA . LEU A 1 83 ? -0.566 -5.983 0.758 1.00 98.31 83 LEU A CA 1
ATOM 635 C C . LEU A 1 83 ? -0.916 -4.527 1.067 1.00 98.31 83 LEU A C 1
ATOM 637 O O . LEU A 1 83 ? -1.705 -4.260 1.976 1.00 98.31 83 LEU A O 1
ATOM 641 N N . ASN A 1 84 ? -0.350 -3.601 0.293 1.00 98.00 84 ASN A N 1
ATOM 642 C CA . ASN A 1 84 ? -0.588 -2.171 0.452 1.00 98.00 84 ASN A CA 1
ATOM 643 C C . ASN A 1 84 ? -2.063 -1.814 0.192 1.00 98.00 84 ASN A C 1
ATOM 645 O O . ASN A 1 84 ? -2.701 -1.129 0.988 1.00 98.00 84 ASN A O 1
ATOM 649 N N . ARG A 1 85 ? -2.643 -2.345 -0.888 1.00 98.50 85 ARG A N 1
ATOM 650 C CA . ARG A 1 85 ? -4.041 -2.124 -1.269 1.00 98.50 85 ARG A CA 1
ATOM 651 C C . ARG A 1 85 ? -5.018 -2.674 -0.233 1.00 98.50 85 ARG A C 1
ATOM 653 O O . ARG A 1 85 ? -5.936 -1.952 0.146 1.00 98.50 85 ARG A O 1
ATOM 660 N N . LEU A 1 86 ? -4.784 -3.870 0.319 1.00 98.56 86 LEU A N 1
ATOM 661 C CA . LEU A 1 86 ? -5.600 -4.372 1.433 1.00 98.56 86 LEU A CA 1
ATOM 662 C C . LEU A 1 86 ? -5.522 -3.478 2.672 1.00 98.56 86 LEU A C 1
ATOM 664 O O . LEU A 1 86 ? -6.545 -3.251 3.317 1.00 98.56 86 LEU A O 1
ATOM 668 N N . ALA A 1 87 ? -4.335 -2.967 3.006 1.00 98.50 87 ALA A N 1
ATOM 669 C CA . ALA A 1 87 ? -4.181 -2.063 4.140 1.00 98.50 87 ALA A CA 1
ATOM 670 C C . ALA A 1 87 ? -5.030 -0.793 3.960 1.00 98.50 87 ALA A C 1
ATOM 672 O O . ALA A 1 87 ? -5.811 -0.457 4.851 1.00 98.50 87 ALA A O 1
ATOM 673 N N . MET A 1 88 ? -4.972 -0.175 2.775 1.00 98.56 88 MET A N 1
ATOM 674 C CA . MET A 1 88 ? -5.793 0.989 2.422 1.00 98.56 88 MET A CA 1
ATOM 675 C C . MET A 1 88 ? -7.301 0.693 2.468 1.00 98.56 88 MET A C 1
ATOM 677 O O . MET A 1 88 ? -8.077 1.527 2.930 1.00 98.56 88 MET A O 1
ATOM 681 N N . VAL A 1 89 ? -7.739 -0.486 2.004 1.00 98.75 89 VAL A N 1
ATOM 682 C CA . VAL A 1 89 ? -9.159 -0.880 2.055 1.00 98.75 89 VAL A CA 1
ATOM 683 C C . VAL A 1 89 ? -9.641 -1.011 3.498 1.00 98.75 89 VAL A C 1
ATOM 685 O O . VAL A 1 89 ? -10.687 -0.464 3.850 1.00 98.75 89 VAL A O 1
ATOM 688 N N . TYR A 1 90 ? -8.883 -1.705 4.352 1.00 98.56 90 TYR A N 1
ATOM 689 C CA . TYR A 1 90 ? -9.251 -1.853 5.761 1.00 98.56 90 TYR A CA 1
ATOM 690 C C . TYR A 1 90 ? -9.217 -0.525 6.510 1.00 98.56 90 TYR A C 1
ATOM 692 O O . TYR A 1 90 ? -10.071 -0.291 7.363 1.00 98.56 90 TYR A O 1
ATOM 700 N N . GLU A 1 91 ? -8.283 0.357 6.167 1.00 97.69 91 GLU A N 1
ATOM 701 C CA . GLU A 1 91 ? -8.243 1.714 6.695 1.00 97.69 91 GLU A CA 1
ATOM 702 C C . GLU A 1 91 ? -9.502 2.498 6.306 1.00 97.69 91 GLU A C 1
ATOM 704 O O . GLU A 1 91 ? -10.186 3.032 7.180 1.00 97.69 91 GLU A O 1
ATOM 709 N N . ALA A 1 92 ? -9.878 2.487 5.024 1.00 98.00 92 ALA A N 1
ATOM 710 C CA . ALA A 1 92 ? -11.093 3.143 4.541 1.00 98.00 92 ALA A CA 1
ATOM 711 C C . ALA A 1 92 ? -12.377 2.574 5.173 1.00 98.00 92 ALA A C 1
ATOM 713 O O . ALA A 1 92 ? -13.363 3.296 5.329 1.00 98.00 92 ALA A O 1
ATOM 714 N N . ARG A 1 93 ? -12.364 1.294 5.568 1.00 97.56 93 ARG A N 1
ATOM 715 C CA . ARG A 1 93 ? -13.464 0.638 6.294 1.00 97.56 93 ARG A CA 1
ATOM 716 C C . ARG A 1 93 ? -13.471 0.949 7.800 1.00 97.56 93 ARG A C 1
ATOM 718 O O . ARG A 1 93 ? -14.428 0.606 8.487 1.00 97.56 93 ARG A O 1
ATOM 725 N N . GLY A 1 94 ? -12.421 1.575 8.333 1.00 96.88 94 GLY A N 1
ATOM 726 C CA . GLY A 1 94 ? -12.248 1.810 9.770 1.00 96.88 94 GLY A CA 1
ATOM 727 C C . GLY A 1 94 ? -11.776 0.577 10.550 1.00 96.88 94 GLY A C 1
ATOM 728 O O . GLY A 1 94 ? -11.715 0.598 11.779 1.00 96.88 94 GLY A O 1
ATOM 729 N N . GLU A 1 95 ? -11.390 -0.502 9.867 1.00 97.25 95 GLU A N 1
ATOM 730 C CA . GLU A 1 95 ? -10.861 -1.725 10.472 1.00 97.25 95 GLU A CA 1
ATOM 731 C C . GLU A 1 95 ? -9.363 -1.585 10.795 1.00 97.25 95 GLU A C 1
ATOM 733 O O . GLU A 1 95 ? -8.516 -2.350 10.322 1.00 97.25 95 GLU A O 1
ATOM 738 N N . LYS A 1 96 ? -9.028 -0.607 11.643 1.00 96.81 96 LYS A N 1
ATOM 739 C CA . LYS A 1 96 ? -7.650 -0.178 11.949 1.00 96.81 96 LYS A CA 1
ATOM 740 C C . LYS A 1 96 ? -6.707 -1.324 12.314 1.00 96.81 96 LYS A C 1
ATOM 742 O O . LYS A 1 96 ? -5.576 -1.376 11.840 1.00 96.81 96 LYS A O 1
ATOM 747 N N . ARG A 1 97 ? -7.181 -2.303 13.097 1.00 97.06 97 ARG A N 1
ATOM 748 C CA . ARG A 1 97 ? -6.379 -3.483 13.471 1.00 97.06 97 ARG A CA 1
ATOM 749 C C . ARG A 1 97 ? -5.952 -4.296 12.245 1.00 97.06 97 ARG A C 1
ATOM 751 O O . ARG A 1 97 ? -4.810 -4.744 12.180 1.00 97.06 97 ARG A O 1
ATOM 758 N N . LYS A 1 98 ? -6.858 -4.503 11.283 1.00 97.69 98 LYS A N 1
ATOM 759 C CA . LYS A 1 98 ? -6.533 -5.231 10.050 1.00 97.69 98 LYS A CA 1
ATOM 760 C C . LYS A 1 98 ? -5.651 -4.388 9.133 1.00 97.69 98 LYS A C 1
ATOM 762 O O . LYS A 1 98 ? -4.722 -4.944 8.553 1.00 97.69 98 LYS A O 1
ATOM 767 N N . ALA A 1 99 ? -5.885 -3.078 9.050 1.00 98.38 99 ALA A N 1
ATOM 768 C CA . ALA A 1 99 ? -5.021 -2.166 8.300 1.00 98.38 99 ALA A CA 1
ATOM 769 C C . ALA A 1 99 ? -3.570 -2.222 8.813 1.00 98.38 99 ALA A C 1
ATOM 771 O O . ALA A 1 99 ? -2.654 -2.512 8.045 1.00 98.38 99 ALA A O 1
ATOM 772 N N . ALA A 1 100 ? -3.372 -2.082 10.130 1.00 98.19 100 ALA A N 1
ATOM 773 C CA . ALA A 1 100 ? -2.061 -2.181 10.775 1.00 98.19 100 ALA A CA 1
ATOM 774 C C . ALA A 1 100 ? -1.358 -3.518 10.489 1.00 98.19 100 ALA A C 1
ATOM 776 O O . ALA A 1 100 ? -0.162 -3.553 10.198 1.00 98.19 100 ALA A O 1
ATOM 777 N N . GLU A 1 101 ? -2.099 -4.629 10.538 1.00 98.31 101 GLU A N 1
ATOM 778 C CA . GLU A 1 101 ? -1.560 -5.954 10.226 1.00 98.31 101 GLU A CA 1
ATOM 779 C C . GLU A 1 101 ? -1.018 -6.026 8.789 1.00 98.31 101 GLU A C 1
ATOM 781 O O . GLU A 1 101 ? 0.074 -6.553 8.568 1.00 98.31 101 GLU A O 1
ATOM 786 N N . HIS A 1 102 ? -1.747 -5.476 7.815 1.00 98.56 102 HIS A N 1
ATOM 787 C CA . HIS A 1 102 ? -1.344 -5.508 6.408 1.00 98.56 102 HIS A CA 1
ATOM 788 C C . HIS A 1 102 ? -0.196 -4.539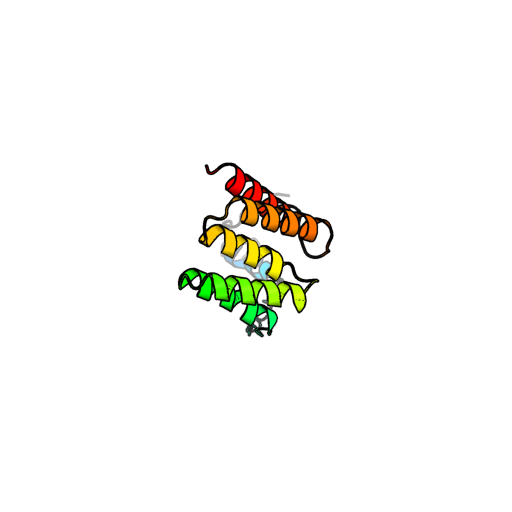 6.113 1.00 98.56 102 HIS A C 1
ATOM 790 O O . HIS A 1 102 ? 0.743 -4.932 5.422 1.00 98.56 102 HIS A O 1
ATOM 796 N N . TYR A 1 103 ? -0.172 -3.354 6.730 1.00 98.62 103 TYR A N 1
ATOM 797 C CA . TYR A 1 103 ? 0.992 -2.465 6.668 1.00 98.62 103 TYR A CA 1
ATOM 798 C C . TYR A 1 103 ? 2.251 -3.116 7.270 1.00 98.62 103 TYR A C 1
ATOM 800 O O . TYR A 1 103 ? 3.329 -3.032 6.687 1.00 98.62 103 TYR A O 1
ATOM 808 N N . ARG A 1 104 ? 2.138 -3.877 8.371 1.00 98.50 104 ARG A N 1
ATOM 809 C CA . ARG A 1 104 ? 3.272 -4.655 8.917 1.00 98.50 104 ARG A CA 1
ATOM 810 C C . ARG A 1 104 ? 3.736 -5.765 7.974 1.00 98.50 104 ARG A C 1
ATOM 812 O O . ARG A 1 104 ? 4.935 -6.031 7.899 1.00 98.50 104 ARG A O 1
ATOM 819 N N . LYS A 1 105 ? 2.815 -6.430 7.271 1.00 98.44 105 LYS A N 1
ATOM 820 C CA . LYS A 1 105 ? 3.176 -7.409 6.233 1.00 98.44 105 LYS A CA 1
ATOM 821 C C . LYS A 1 105 ? 3.908 -6.724 5.077 1.00 98.44 105 LYS A C 1
ATOM 823 O O . LYS A 1 105 ? 4.948 -7.230 4.672 1.00 98.44 105 LYS A O 1
ATOM 828 N N . ALA A 1 106 ? 3.430 -5.564 4.619 1.00 98.38 106 ALA A N 1
ATOM 829 C CA . ALA A 1 106 ? 4.088 -4.770 3.580 1.00 98.38 106 ALA A CA 1
ATOM 830 C C . ALA A 1 106 ? 5.493 -4.311 4.008 1.00 98.38 106 ALA A C 1
ATOM 832 O O . ALA A 1 106 ? 6.437 -4.456 3.239 1.00 98.38 106 ALA A O 1
ATOM 833 N N . TYR A 1 107 ? 5.671 -3.882 5.263 1.00 98.38 107 TYR A N 1
ATOM 834 C CA . TYR A 1 107 ? 6.994 -3.588 5.828 1.00 98.38 107 TYR A CA 1
ATOM 835 C C . TYR A 1 107 ? 7.935 -4.797 5.756 1.00 98.38 107 TYR A C 1
ATOM 837 O O . TYR A 1 107 ? 9.050 -4.691 5.254 1.00 98.38 107 TYR A O 1
ATOM 845 N N . ARG A 1 108 ? 7.489 -5.972 6.224 1.00 98.12 108 ARG A N 1
ATOM 846 C CA . ARG A 1 108 ? 8.304 -7.200 6.175 1.00 98.12 108 ARG A CA 1
ATOM 847 C C . ARG A 1 108 ? 8.655 -7.598 4.745 1.00 98.12 108 ARG A C 1
ATOM 849 O O . ARG A 1 108 ? 9.776 -8.039 4.510 1.00 98.12 108 ARG A O 1
ATOM 856 N N . PHE A 1 109 ? 7.707 -7.435 3.823 1.00 97.50 109 PHE A N 1
ATOM 857 C CA . PHE A 1 109 ? 7.925 -7.660 2.401 1.00 97.50 109 PHE A CA 1
ATOM 858 C C . PHE A 1 109 ? 9.018 -6.725 1.874 1.00 97.50 109 PHE A C 1
ATOM 860 O O . PHE A 1 109 ? 10.022 -7.214 1.366 1.00 97.50 109 PHE A O 1
ATOM 867 N N . ALA A 1 110 ? 8.882 -5.412 2.073 1.00 97.31 110 ALA A N 1
ATOM 868 C CA . ALA A 1 110 ? 9.865 -4.427 1.624 1.00 97.31 110 ALA A CA 1
ATOM 869 C C . ALA A 1 110 ? 11.265 -4.682 2.210 1.00 97.31 110 ALA A C 1
ATOM 871 O O . ALA A 1 110 ? 12.255 -4.565 1.504 1.00 97.31 110 ALA A O 1
ATOM 872 N N . MET A 1 111 ? 11.357 -5.101 3.477 1.00 96.88 111 MET A N 1
ATOM 873 C CA . MET A 1 111 ? 12.639 -5.417 4.124 1.00 96.88 111 MET A CA 1
ATOM 874 C C . MET A 1 111 ? 13.300 -6.709 3.621 1.00 96.88 111 MET A C 1
ATOM 876 O O . MET A 1 111 ? 14.494 -6.896 3.840 1.00 96.88 111 MET A O 1
ATOM 880 N N . SER A 1 112 ? 12.535 -7.623 3.015 1.00 95.12 112 SER A N 1
ATOM 881 C CA . SER A 1 112 ? 13.026 -8.942 2.582 1.00 95.12 112 SER A CA 1
ATOM 882 C C . SER A 1 112 ? 13.218 -9.057 1.068 1.00 95.12 112 SER A C 1
ATOM 884 O O . SER A 1 112 ? 13.744 -10.068 0.612 1.00 95.12 112 SER A O 1
ATOM 886 N N . ASN A 1 113 ? 12.778 -8.062 0.294 1.00 92.62 113 ASN A N 1
ATOM 887 C CA . ASN A 1 113 ? 12.827 -8.069 -1.166 1.00 92.62 113 ASN A CA 1
ATOM 888 C C . ASN A 1 113 ? 13.691 -6.916 -1.684 1.00 92.62 113 ASN A C 1
ATOM 890 O O . ASN A 1 113 ? 13.737 -5.836 -1.099 1.00 92.62 113 ASN A O 1
ATOM 894 N N . GLU A 1 114 ? 14.365 -7.144 -2.808 1.00 88.56 114 GLU A N 1
ATOM 895 C CA . GLU A 1 114 ? 15.124 -6.100 -3.494 1.00 88.56 114 GLU A CA 1
ATOM 896 C C . GLU A 1 114 ? 14.180 -5.053 -4.117 1.00 88.56 114 GLU A C 1
ATOM 898 O O . GLU A 1 114 ? 13.003 -5.312 -4.360 1.00 88.56 114 GLU A O 1
ATOM 903 N N . GLY A 1 115 ? 14.692 -3.848 -4.381 1.00 89.31 115 GLY A N 1
ATOM 904 C CA . GLY A 1 115 ? 13.916 -2.768 -5.009 1.00 89.31 115 GLY A CA 1
ATOM 905 C C . GLY A 1 115 ? 13.225 -1.803 -4.039 1.00 89.31 115 GLY A C 1
ATOM 906 O O . GLY A 1 115 ? 12.667 -0.806 -4.491 1.00 89.31 115 GLY A O 1
ATOM 907 N N . PHE A 1 116 ? 13.323 -2.036 -2.728 1.00 92.81 116 PHE A N 1
ATOM 908 C CA . PHE A 1 116 ? 12.874 -1.101 -1.695 1.00 92.81 116 PHE A CA 1
ATOM 909 C C . PHE A 1 116 ? 14.064 -0.522 -0.934 1.00 92.81 116 PHE A C 1
ATOM 911 O O . PHE A 1 116 ? 14.987 -1.239 -0.551 1.00 92.81 116 PHE A O 1
ATOM 918 N N . ASP A 1 117 ? 14.037 0.787 -0.695 1.00 94.00 117 ASP A N 1
ATOM 919 C CA . ASP A 1 117 ? 14.946 1.419 0.256 1.00 94.00 117 ASP A CA 1
ATOM 920 C C . ASP A 1 117 ? 14.373 1.382 1.685 1.00 94.00 117 ASP A C 1
ATOM 922 O O . ASP A 1 117 ? 13.182 1.139 1.910 1.00 94.00 117 ASP A O 1
ATOM 926 N N . GLN A 1 118 ? 15.237 1.642 2.670 1.00 93.12 118 GLN A N 1
ATOM 927 C CA . GLN A 1 118 ? 14.853 1.664 4.083 1.00 93.12 118 GLN A CA 1
ATOM 928 C C . GLN A 1 118 ? 13.727 2.672 4.359 1.00 93.12 118 GLN A C 1
ATOM 930 O O . GLN A 1 118 ? 12.845 2.393 5.163 1.00 93.12 118 GLN A O 1
ATOM 935 N N . ALA A 1 119 ? 13.726 3.825 3.682 1.00 96.44 119 ALA A N 1
ATOM 936 C CA . ALA A 1 119 ? 12.723 4.864 3.902 1.00 96.44 119 ALA A CA 1
ATOM 937 C C . ALA A 1 119 ? 11.325 4.410 3.448 1.00 96.44 119 ALA A C 1
ATOM 939 O O . ALA A 1 119 ? 10.331 4.674 4.123 1.00 96.44 119 ALA A O 1
ATOM 940 N N . SER A 1 120 ? 11.257 3.682 2.335 1.00 93.06 120 SER A N 1
ATOM 941 C CA . SER A 1 120 ? 10.034 3.091 1.795 1.00 93.06 120 SER A CA 1
ATOM 942 C C . SER A 1 120 ? 9.484 2.018 2.733 1.00 93.06 120 SER A C 1
ATOM 944 O O . SER A 1 120 ? 8.282 1.978 2.987 1.00 93.06 120 SER A O 1
ATOM 946 N N . ALA A 1 121 ? 10.355 1.182 3.306 1.00 96.69 121 ALA A N 1
ATOM 947 C CA . ALA A 1 121 ? 9.954 0.226 4.333 1.00 96.69 121 ALA A CA 1
ATOM 948 C C . ALA A 1 121 ? 9.445 0.949 5.596 1.00 96.69 121 ALA A C 1
ATOM 950 O O . ALA A 1 121 ? 8.337 0.682 6.071 1.00 96.69 121 ALA A O 1
ATOM 951 N N . ASP A 1 122 ? 10.208 1.913 6.110 1.00 97.69 122 ASP A N 1
ATOM 952 C CA . ASP A 1 122 ? 9.866 2.666 7.319 1.00 97.69 122 ASP A CA 1
ATOM 953 C C . ASP A 1 122 ? 8.533 3.411 7.186 1.00 97.69 122 ASP A C 1
ATOM 955 O O . ASP A 1 122 ? 7.805 3.535 8.176 1.00 97.69 122 ASP A O 1
ATOM 959 N N . TRP A 1 123 ? 8.163 3.834 5.972 1.00 97.94 123 TRP A N 1
ATOM 960 C CA . TRP A 1 123 ? 6.842 4.391 5.694 1.00 97.94 123 TRP A CA 1
ATOM 961 C C . TRP A 1 123 ? 5.722 3.411 6.074 1.00 97.94 123 TRP A C 1
ATOM 963 O O . TRP A 1 123 ? 4.870 3.764 6.892 1.00 97.94 123 TRP A O 1
ATOM 973 N N . PHE A 1 124 ? 5.770 2.153 5.614 1.00 98.12 124 PHE A N 1
ATOM 974 C CA . PHE A 1 124 ? 4.780 1.130 5.989 1.00 98.12 124 PHE A CA 1
ATOM 975 C C . PHE A 1 124 ? 4.742 0.870 7.500 1.00 98.12 124 PHE A C 1
ATOM 977 O O . PHE A 1 124 ? 3.674 0.680 8.085 1.00 98.12 124 PHE A O 1
ATOM 984 N N . LEU A 1 125 ? 5.904 0.872 8.158 1.00 98.25 125 LEU A N 1
ATOM 985 C CA . LEU A 1 125 ? 5.967 0.700 9.608 1.00 98.25 125 LEU A CA 1
ATOM 986 C C . LEU A 1 125 ? 5.341 1.891 10.346 1.00 98.25 125 LEU A C 1
ATOM 988 O O . LEU A 1 125 ? 4.667 1.699 11.362 1.00 98.25 125 LEU A O 1
ATOM 992 N N . SER A 1 126 ? 5.563 3.110 9.855 1.00 98.06 126 SER A N 1
ATOM 993 C CA . SER A 1 126 ? 4.961 4.321 10.413 1.00 98.06 126 SER A CA 1
ATOM 994 C C . SER A 1 126 ? 3.439 4.305 10.268 1.00 98.06 126 SER A C 1
ATOM 996 O O . SER A 1 126 ? 2.733 4.601 11.231 1.00 98.06 126 SER A O 1
ATOM 998 N N . GLU A 1 127 ? 2.941 3.827 9.129 1.00 98.12 127 GLU A N 1
ATOM 999 C CA . GLU A 1 127 ? 1.517 3.718 8.836 1.00 98.12 127 GLU A CA 1
ATOM 1000 C C . GLU A 1 127 ? 0.831 2.689 9.743 1.00 98.12 127 GLU A C 1
ATOM 1002 O O . GLU A 1 127 ? -0.207 2.962 10.347 1.00 98.12 127 GLU A O 1
ATOM 1007 N N . ALA A 1 128 ? 1.473 1.535 9.958 1.00 97.94 128 ALA A N 1
ATOM 1008 C CA . ALA A 1 128 ? 0.995 0.545 10.918 1.00 97.94 128 ALA A CA 1
ATOM 1009 C C . ALA A 1 128 ? 0.896 1.111 12.345 1.00 97.94 128 ALA A C 1
ATOM 1011 O O . ALA A 1 128 ? -0.093 0.874 13.037 1.00 97.94 128 ALA A O 1
ATOM 1012 N N . LYS A 1 129 ? 1.903 1.876 12.785 1.00 97.88 129 LYS A N 1
ATOM 1013 C CA . LYS A 1 129 ? 1.898 2.519 14.109 1.00 97.88 129 LYS A CA 1
ATOM 1014 C C . LYS A 1 129 ? 0.813 3.591 14.213 1.00 97.88 129 LYS A C 1
ATOM 1016 O O . LYS A 1 129 ? 0.177 3.699 15.260 1.00 97.88 129 LYS A O 1
ATOM 1021 N N . ARG A 1 130 ? 0.575 4.356 13.140 1.00 97.38 130 ARG A N 1
ATOM 1022 C CA . ARG A 1 130 ? -0.507 5.348 13.083 1.00 97.38 130 ARG A CA 1
ATOM 1023 C C . ARG A 1 130 ? -1.861 4.679 13.301 1.00 97.38 130 ARG A C 1
ATOM 1025 O O . ARG A 1 130 ? -2.576 5.080 14.218 1.00 97.38 130 ARG A O 1
ATOM 1032 N N . MET A 1 131 ? -2.149 3.609 12.557 1.00 96.19 131 MET A N 1
ATOM 1033 C CA . MET A 1 131 ? -3.381 2.819 12.702 1.00 96.19 131 MET A CA 1
ATOM 1034 C C . MET A 1 131 ? -3.612 2.325 14.137 1.00 96.19 131 MET A C 1
ATOM 1036 O O . MET A 1 131 ? -4.743 2.312 14.613 1.00 96.19 131 MET A O 1
ATOM 1040 N N . GLU A 1 132 ? -2.550 1.917 14.834 1.00 93.81 132 GLU A N 1
ATOM 1041 C CA . GLU A 1 132 ? -2.617 1.418 16.216 1.00 93.81 132 GLU A CA 1
ATOM 1042 C C . GLU A 1 132 ? -2.816 2.533 17.252 1.00 93.81 132 GLU A C 1
ATOM 1044 O O . GLU A 1 132 ? -3.360 2.287 18.330 1.00 93.81 132 GLU A O 1
ATOM 1049 N N . SER A 1 133 ? -2.370 3.751 16.940 1.00 91.69 133 SER A N 1
ATOM 1050 C CA . SER A 1 133 ? -2.462 4.907 17.837 1.00 91.69 133 SER A CA 1
ATOM 1051 C C . SER A 1 133 ? -3.833 5.585 17.825 1.00 91.69 133 SER A C 1
ATOM 1053 O O . SER A 1 133 ? -4.231 6.213 18.808 1.00 91.69 133 SER A O 1
ATOM 1055 N N . GLU A 1 134 ? -4.573 5.452 16.727 1.00 81.50 134 GLU A N 1
ATOM 1056 C CA . GLU A 1 134 ? -5.888 6.055 16.574 1.00 81.50 134 GLU A CA 1
ATOM 1057 C C . GLU A 1 134 ? -6.940 5.153 17.235 1.00 81.50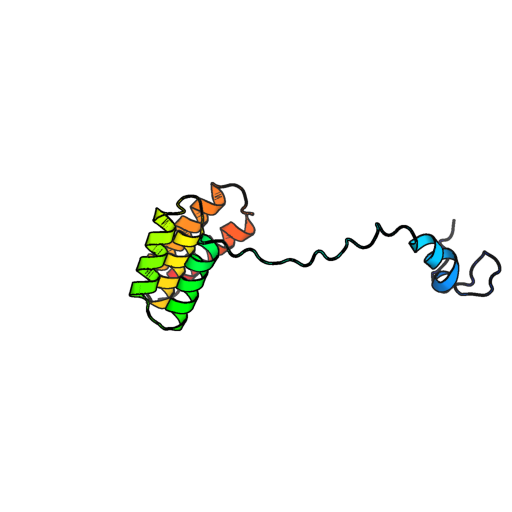 134 GLU A C 1
ATOM 1059 O O . GLU A 1 134 ? -7.316 4.125 16.674 1.00 81.50 134 GLU A O 1
ATOM 1064 N N . LYS A 1 135 ? -7.444 5.540 18.413 1.00 60.88 135 LYS A N 1
ATOM 1065 C CA . LYS A 1 135 ? -8.558 4.843 19.085 1.00 60.88 135 LYS A CA 1
ATOM 1066 C C . LYS A 1 135 ? -9.859 4.883 18.285 1.00 60.88 135 LYS A C 1
ATOM 1068 O O . LYS A 1 135 ? -10.053 5.833 17.492 1.00 60.88 135 LYS A O 1
#